Protein AF-A0A1G7JXP2-F1 (afdb_monomer)

Mean predicted aligned error: 12.17 Å

Foldseek 3Di:
DDPPDDDDDDPVRLVVLLVVLLVCVVVVHDPVVQLVCSCVVVVDDSVVSVVSNVVSVVVVVVVPPDPVVVVLVVLLVVLVVVLVVCVVVVVVVVNVVSVVVNCVSVVVDDDPDPDPPDDDDPPPDDD

Sequence (127 aa):
MNQQKRDRADRSEIAIRIGEIVTLLLKGENREDILRFSAEKFQIKKRMAENYLSKAQFLIEKSVEKNINYDYAKAIRRYEELYQKSLKEGDYRLAVSINKELANLQGLHKVQIEHSGEVKFICNVPD

Structure (mmCIF, N/CA/C/O backbone):
data_AF-A0A1G7JXP2-F1
#
_entry.id   AF-A0A1G7JXP2-F1
#
loop_
_atom_site.group_PDB
_atom_site.id
_atom_site.type_symbol
_atom_site.label_atom_id
_atom_site.label_alt_id
_atom_site.label_comp_id
_atom_site.label_asym_id
_atom_site.label_entity_id
_atom_site.label_seq_id
_atom_site.pdbx_PDB_ins_code
_atom_site.Cartn_x
_atom_site.Cartn_y
_atom_site.Cartn_z
_atom_site.occupancy
_atom_site.B_iso_or_equiv
_atom_site.auth_seq_id
_atom_site.auth_comp_id
_atom_site.auth_asym_id
_atom_site.auth_atom_id
_atom_site.pdbx_PDB_model_num
ATOM 1 N N . MET A 1 1 ? -17.336 -2.882 47.576 1.00 37.31 1 MET A N 1
ATOM 2 C CA . MET A 1 1 ? -17.474 -3.111 46.118 1.00 37.31 1 MET A CA 1
ATOM 3 C C . MET A 1 1 ? -16.113 -2.906 45.471 1.00 37.31 1 MET A C 1
ATOM 5 O O . MET A 1 1 ? -15.639 -1.779 45.427 1.00 37.31 1 MET A O 1
ATOM 9 N N . ASN A 1 2 ? -15.458 -3.996 45.065 1.00 40.34 2 ASN A N 1
ATOM 10 C CA . ASN A 1 2 ? -14.115 -3.982 44.481 1.00 40.34 2 ASN A CA 1
ATOM 11 C C . ASN A 1 2 ? -14.118 -3.267 43.124 1.00 40.34 2 ASN A C 1
ATOM 13 O O . ASN A 1 2 ? -14.696 -3.762 42.159 1.00 40.34 2 ASN A O 1
ATOM 17 N N . GLN A 1 3 ? -13.438 -2.125 43.034 1.00 47.00 3 GLN A N 1
ATOM 18 C CA . GLN A 1 3 ? -13.045 -1.547 41.753 1.00 47.00 3 GLN A CA 1
ATOM 19 C C . GLN A 1 3 ? -11.831 -2.332 41.245 1.00 47.00 3 GLN A C 1
ATOM 21 O O . G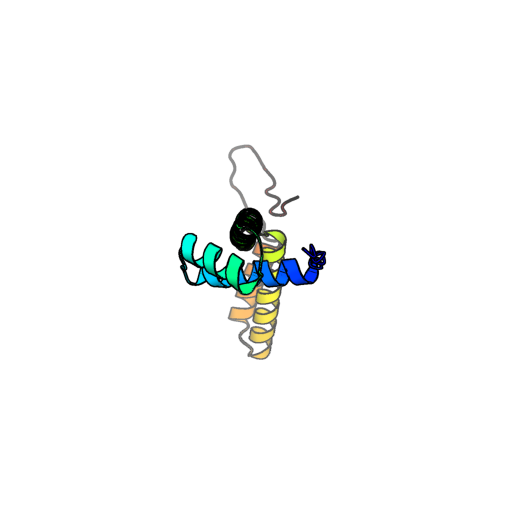LN A 1 3 ? -10.693 -2.057 41.616 1.00 47.00 3 GLN A O 1
ATOM 26 N N . GLN A 1 4 ? -12.081 -3.352 40.423 1.00 49.81 4 GLN A N 1
ATOM 27 C CA . GLN A 1 4 ? -11.030 -4.058 39.692 1.00 49.81 4 GLN A CA 1
ATOM 28 C C . GLN A 1 4 ? -10.304 -3.061 38.777 1.00 49.81 4 GLN A C 1
ATOM 30 O O . GLN A 1 4 ? -10.886 -2.487 37.853 1.00 49.81 4 GLN A O 1
ATOM 35 N N . LYS A 1 5 ? -9.023 -2.837 39.075 1.00 45.41 5 LYS A N 1
ATOM 36 C CA . LYS A 1 5 ? -8.095 -2.024 38.293 1.00 45.41 5 LYS A CA 1
ATOM 37 C C . LYS A 1 5 ? -7.932 -2.698 36.927 1.00 45.41 5 LYS A C 1
ATOM 39 O O . LYS A 1 5 ? -7.336 -3.761 36.834 1.00 45.41 5 LYS A O 1
ATOM 44 N N . ARG A 1 6 ? -8.539 -2.128 35.883 1.00 55.53 6 ARG A N 1
ATOM 45 C CA . ARG A 1 6 ? -8.377 -2.623 34.510 1.00 55.53 6 ARG A CA 1
ATOM 46 C C . ARG A 1 6 ? -6.974 -2.264 34.037 1.00 55.53 6 ARG A C 1
ATOM 48 O O . ARG A 1 6 ? -6.652 -1.076 33.973 1.00 55.53 6 ARG A O 1
ATOM 55 N N . ASP A 1 7 ? -6.169 -3.271 33.722 1.00 60.78 7 ASP A N 1
ATOM 56 C CA . ASP A 1 7 ? -4.851 -3.058 33.138 1.00 60.78 7 ASP A CA 1
ATOM 57 C C . ASP A 1 7 ? -4.977 -2.308 31.811 1.00 60.78 7 ASP A C 1
ATOM 59 O O . ASP A 1 7 ? -5.896 -2.513 31.011 1.00 60.78 7 ASP A O 1
ATOM 63 N N . ARG A 1 8 ? -4.080 -1.342 31.615 1.00 58.84 8 ARG A N 1
ATOM 64 C CA . ARG A 1 8 ? -4.024 -0.551 30.391 1.00 58.84 8 ARG A CA 1
ATOM 65 C C . ARG A 1 8 ? -3.541 -1.473 29.277 1.00 58.84 8 ARG A C 1
ATOM 67 O O . ARG A 1 8 ? -2.441 -2.000 29.384 1.00 58.84 8 ARG A O 1
ATOM 74 N N . ALA A 1 9 ? -4.341 -1.619 28.223 1.00 65.38 9 ALA A N 1
ATOM 75 C CA . ALA A 1 9 ? -3.942 -2.362 27.031 1.00 65.38 9 ALA A CA 1
ATOM 76 C C . ALA A 1 9 ? -2.568 -1.887 26.530 1.00 65.38 9 ALA A C 1
ATOM 78 O O . ALA A 1 9 ? -2.319 -0.674 26.445 1.00 65.38 9 ALA A O 1
ATOM 79 N N . ASP A 1 10 ? -1.698 -2.844 26.205 1.00 81.12 10 ASP A N 1
ATOM 80 C CA . ASP A 1 10 ? -0.391 -2.572 25.611 1.00 81.12 10 ASP A CA 1
ATOM 81 C C . ASP A 1 10 ? -0.565 -1.935 24.218 1.00 81.12 10 ASP A C 1
ATOM 83 O O . ASP A 1 10 ? -1.588 -2.113 23.549 1.00 81.12 10 ASP A O 1
ATOM 87 N N . ARG A 1 11 ? 0.428 -1.166 23.755 1.00 84.94 11 ARG A N 1
ATOM 88 C CA . ARG A 1 11 ? 0.391 -0.504 22.437 1.00 84.94 11 ARG A CA 1
ATOM 89 C C . ARG A 1 11 ? 0.087 -1.496 21.313 1.00 84.94 11 ARG A C 1
ATOM 91 O O . ARG A 1 11 ? -0.678 -1.162 20.409 1.00 84.94 11 ARG A O 1
ATOM 98 N N . SER A 1 12 ? 0.641 -2.701 21.407 1.00 87.62 12 SER A N 1
ATOM 99 C CA . SER A 1 12 ? 0.448 -3.796 20.453 1.00 87.62 12 SER A CA 1
ATOM 100 C C . SER A 1 12 ? -1.011 -4.256 20.407 1.00 87.62 12 SER A C 1
ATOM 102 O O . SER A 1 12 ? -1.599 -4.399 19.337 1.00 87.62 12 SER A O 1
ATOM 104 N N . GLU A 1 13 ? -1.638 -4.405 21.573 1.00 92.19 13 GLU A N 1
ATOM 105 C CA . GLU A 1 13 ? -3.034 -4.820 21.687 1.00 92.19 13 GLU A CA 1
ATOM 106 C C . GLU A 1 13 ? -3.986 -3.760 21.120 1.00 92.19 13 GLU A C 1
ATOM 108 O O . GLU A 1 13 ? -4.931 -4.079 20.399 1.00 92.19 13 GLU A O 1
ATOM 113 N N . ILE A 1 14 ? -3.713 -2.478 21.382 1.00 92.88 14 ILE A N 1
ATOM 114 C CA . ILE A 1 14 ? -4.491 -1.374 20.805 1.00 92.88 14 ILE A CA 1
ATOM 115 C C . ILE A 1 14 ? -4.415 -1.401 19.273 1.00 92.88 14 ILE A C 1
ATOM 117 O O . ILE A 1 14 ? -5.434 -1.190 18.614 1.00 92.88 14 ILE A O 1
ATOM 121 N N . ALA A 1 15 ? -3.238 -1.673 18.703 1.00 92.38 15 ALA A N 1
ATOM 122 C CA . ALA A 1 15 ? -3.064 -1.768 17.256 1.00 92.38 15 ALA A CA 1
ATOM 123 C C . ALA A 1 15 ? -3.887 -2.919 16.654 1.00 92.38 15 ALA A C 1
ATOM 125 O O . ALA A 1 15 ? -4.571 -2.710 15.653 1.00 92.38 15 ALA A O 1
ATOM 126 N N . ILE A 1 16 ? -3.900 -4.090 17.302 1.00 94.62 16 ILE A N 1
ATOM 127 C CA . ILE A 1 16 ? -4.719 -5.241 16.883 1.00 94.62 16 ILE A CA 1
ATOM 128 C C . ILE A 1 16 ? -6.207 -4.872 16.879 1.00 94.62 16 ILE A C 1
ATOM 130 O O . ILE A 1 16 ? -6.891 -5.076 15.877 1.00 94.62 16 ILE A O 1
ATOM 134 N N . ARG A 1 17 ? -6.705 -4.254 17.959 1.00 95.94 17 ARG A N 1
ATOM 135 C CA . ARG A 1 17 ? -8.116 -3.837 18.070 1.00 95.94 17 ARG A CA 1
ATOM 136 C C . ARG A 1 17 ? -8.515 -2.841 16.979 1.00 95.94 17 ARG A C 1
ATOM 138 O O . ARG A 1 17 ? -9.595 -2.953 16.406 1.00 95.94 17 ARG A O 1
ATOM 145 N N . ILE A 1 18 ? -7.645 -1.877 16.672 1.00 96.31 18 ILE A N 1
ATOM 146 C CA . ILE A 1 18 ? -7.873 -0.925 15.575 1.00 96.31 18 ILE A CA 1
ATOM 147 C C . ILE A 1 18 ? -7.886 -1.655 14.224 1.00 96.31 18 ILE A C 1
ATOM 149 O O . ILE A 1 18 ? -8.756 -1.373 13.408 1.00 96.31 18 ILE A O 1
ATOM 153 N N . GLY A 1 19 ? -6.983 -2.614 13.995 1.00 95.00 19 GLY A N 1
ATOM 154 C CA . GLY A 1 19 ? -6.950 -3.418 12.766 1.00 95.00 19 GLY A CA 1
ATOM 155 C C . GLY A 1 19 ? -8.220 -4.247 12.542 1.00 95.00 19 GLY A C 1
ATOM 156 O O . GLY A 1 19 ? -8.715 -4.351 11.417 1.00 95.00 19 GLY A O 1
ATOM 157 N N . GLU A 1 20 ? -8.817 -4.774 13.610 1.00 96.75 20 GLU A N 1
ATOM 158 C CA . GLU A 1 20 ? -10.125 -5.429 13.516 1.00 96.75 20 GLU A CA 1
ATOM 159 C C . GLU A 1 20 ? -11.231 -4.444 13.118 1.00 96.75 20 GLU A C 1
ATOM 161 O O . GLU A 1 20 ? -12.043 -4.751 12.246 1.00 96.75 20 GLU A O 1
ATOM 166 N N . ILE A 1 21 ? -11.239 -3.238 13.694 1.00 97.25 21 ILE A N 1
ATOM 167 C CA . ILE A 1 21 ? -12.203 -2.192 13.326 1.00 97.25 21 ILE A CA 1
ATOM 168 C C . ILE A 1 21 ? -12.016 -1.755 11.865 1.00 97.25 21 ILE A C 1
ATOM 170 O O . ILE A 1 21 ? -13.007 -1.571 11.162 1.00 97.25 21 ILE A O 1
ATOM 174 N N . VAL A 1 22 ? -10.773 -1.646 11.378 1.00 96.81 22 VAL A N 1
ATOM 175 C CA . VAL A 1 22 ? -10.483 -1.407 9.950 1.00 96.81 22 VAL A CA 1
ATOM 176 C C . VAL A 1 22 ? -11.131 -2.488 9.087 1.00 96.81 22 VAL A C 1
ATOM 178 O O . VAL A 1 22 ? -11.778 -2.177 8.092 1.00 96.81 22 VAL A O 1
ATOM 181 N N . THR A 1 23 ? -11.020 -3.754 9.492 1.00 95.94 23 THR A N 1
ATOM 182 C CA . THR A 1 23 ? -11.631 -4.873 8.762 1.00 95.94 23 THR A CA 1
ATOM 183 C C . THR A 1 23 ? -13.155 -4.742 8.692 1.00 95.94 23 THR A C 1
ATOM 185 O O . THR A 1 23 ? -13.737 -5.011 7.645 1.00 95.94 23 THR A O 1
ATOM 188 N N . LEU A 1 24 ? -13.810 -4.314 9.776 1.00 96.31 24 LEU A N 1
ATOM 189 C CA . LEU A 1 24 ? -15.260 -4.085 9.792 1.00 96.31 24 LEU A CA 1
ATOM 190 C C . LEU A 1 24 ? -15.668 -2.902 8.905 1.00 96.31 24 LEU A C 1
ATOM 192 O O . LEU A 1 24 ? -16.619 -3.017 8.137 1.00 96.31 24 LEU A O 1
ATOM 196 N N . LEU A 1 25 ? -14.912 -1.800 8.943 1.00 95.94 25 LEU A N 1
ATOM 197 C CA . LEU A 1 25 ? -15.138 -0.652 8.059 1.00 95.94 25 LEU A CA 1
ATOM 198 C C . LEU A 1 25 ? -15.040 -1.044 6.579 1.00 95.94 25 LEU A C 1
ATOM 200 O O . LEU A 1 25 ? -15.902 -0.672 5.791 1.00 95.94 25 LEU A O 1
ATOM 204 N N . LEU A 1 26 ? -14.027 -1.831 6.204 1.00 92.75 26 LEU A N 1
ATOM 205 C CA . LEU A 1 26 ? -13.845 -2.298 4.824 1.00 92.75 26 LEU A CA 1
ATOM 206 C C . LEU A 1 26 ? -14.931 -3.286 4.373 1.00 92.75 26 LEU A C 1
ATOM 208 O O . LEU A 1 26 ? -15.205 -3.384 3.181 1.00 92.75 26 LEU A O 1
ATOM 212 N N . LYS A 1 27 ? -15.567 -3.996 5.311 1.00 94.88 27 LYS A N 1
ATOM 213 C CA . LYS A 1 27 ? -16.740 -4.844 5.043 1.00 94.88 27 LYS A CA 1
ATOM 214 C C . LYS A 1 27 ? -18.041 -4.049 4.886 1.00 94.88 27 LYS A C 1
ATOM 216 O O . LYS A 1 27 ? -19.047 -4.635 4.502 1.00 94.88 27 LYS A O 1
ATOM 221 N N . GLY A 1 28 ? -18.023 -2.742 5.153 1.00 94.12 28 GLY A N 1
ATOM 222 C CA . GLY A 1 28 ? -19.197 -1.875 5.053 1.00 94.12 28 GLY A CA 1
ATOM 223 C C . GLY A 1 28 ? -20.104 -1.906 6.283 1.00 94.12 28 GLY A C 1
ATOM 224 O O . GLY A 1 28 ? -21.254 -1.482 6.195 1.00 94.12 28 GLY A O 1
ATOM 225 N N . GLU A 1 29 ? -19.606 -2.390 7.424 1.00 96.31 29 GLU A N 1
ATOM 226 C CA . GLU A 1 29 ? -20.366 -2.380 8.675 1.00 96.31 29 GLU A CA 1
ATOM 227 C C . GLU A 1 29 ? -20.689 -0.944 9.104 1.00 96.31 29 GLU A C 1
ATOM 229 O O . GLU A 1 29 ? -19.867 -0.027 8.979 1.00 96.31 29 GLU A O 1
ATOM 234 N N . ASN A 1 30 ? -21.893 -0.733 9.636 1.00 95.56 30 ASN A N 1
ATOM 235 C CA . ASN A 1 30 ? -22.295 0.598 10.070 1.00 95.56 30 ASN A CA 1
ATOM 236 C C . ASN A 1 30 ? -21.597 0.997 11.386 1.00 95.56 30 ASN A C 1
ATOM 238 O O . ASN A 1 30 ? -21.113 0.176 12.171 1.00 95.56 30 ASN A O 1
ATOM 242 N N . ARG A 1 31 ? -21.563 2.306 11.651 1.00 94.94 31 ARG A N 1
ATOM 243 C CA . ARG A 1 31 ? -20.893 2.871 12.830 1.00 94.94 31 ARG A CA 1
ATOM 244 C C . ARG A 1 31 ? -21.431 2.312 14.151 1.00 94.94 31 ARG A C 1
ATOM 246 O O . ARG A 1 31 ? -20.651 2.125 15.082 1.00 94.94 31 ARG A O 1
ATOM 253 N N . GLU A 1 32 ? -22.739 2.106 14.268 1.00 96.00 32 GLU A N 1
ATOM 254 C CA . GLU A 1 32 ? -23.363 1.668 15.521 1.00 96.00 32 GLU A CA 1
ATOM 255 C C . GLU A 1 32 ? -22.986 0.229 15.864 1.00 96.00 32 GLU A C 1
ATOM 257 O O . GLU A 1 32 ? -22.611 -0.054 17.005 1.00 96.00 32 GLU A O 1
ATOM 262 N N . ASP A 1 33 ? -22.986 -0.646 14.863 1.00 96.31 33 ASP A N 1
ATOM 263 C CA . ASP A 1 33 ? -22.600 -2.047 14.984 1.00 96.31 33 ASP A CA 1
ATOM 264 C C . ASP A 1 33 ? -21.118 -2.181 15.328 1.00 96.31 33 ASP A C 1
ATOM 266 O O . ASP A 1 33 ? -20.763 -2.934 16.235 1.00 96.31 33 ASP A O 1
ATOM 270 N N . ILE A 1 34 ? -20.256 -1.368 14.713 1.00 96.19 34 ILE A N 1
ATOM 271 C CA . ILE A 1 34 ? -18.825 -1.330 15.041 1.00 96.19 34 ILE A CA 1
ATOM 272 C C . ILE A 1 34 ? -18.592 -0.876 16.486 1.00 96.19 34 ILE A C 1
ATOM 274 O O . ILE A 1 34 ? -17.751 -1.444 17.192 1.00 96.19 34 ILE A O 1
ATOM 278 N N . LEU A 1 35 ? -19.309 0.150 16.952 1.00 95.88 35 LEU A N 1
ATOM 279 C CA . LEU A 1 35 ? -19.167 0.635 18.326 1.00 95.88 35 LEU A CA 1
ATOM 280 C C . LEU A 1 35 ? -19.673 -0.386 19.343 1.00 95.88 35 LEU A C 1
ATOM 282 O O . LEU A 1 35 ? -19.022 -0.571 20.374 1.00 95.88 35 LEU A O 1
ATOM 286 N N . ARG A 1 36 ? -20.792 -1.057 19.049 1.00 95.31 36 ARG A N 1
ATOM 287 C CA . ARG A 1 36 ? -21.335 -2.138 19.877 1.00 95.31 36 ARG A CA 1
ATOM 288 C C . ARG A 1 36 ? -20.357 -3.309 19.943 1.00 95.31 36 ARG A C 1
ATOM 290 O O . ARG A 1 36 ? -19.930 -3.668 21.038 1.00 95.31 36 ARG A O 1
ATOM 297 N N . PHE A 1 37 ? -19.892 -3.789 18.789 1.00 96.12 37 PHE A N 1
ATOM 298 C CA . PHE A 1 37 ? -18.858 -4.820 18.679 1.00 96.12 37 PHE A CA 1
ATOM 299 C C . PHE A 1 37 ? -17.611 -4.464 19.492 1.00 96.12 37 PHE A C 1
ATOM 301 O O . PHE A 1 37 ? -17.116 -5.273 20.271 1.00 96.12 37 PHE A O 1
ATOM 308 N N . SER A 1 38 ? -17.117 -3.232 19.357 1.00 94.88 38 SER A N 1
ATOM 309 C CA . SER A 1 38 ? -15.907 -2.784 20.051 1.00 94.88 38 SER A CA 1
ATOM 310 C C . SER A 1 38 ? -16.102 -2.725 21.566 1.00 94.88 38 SER A C 1
ATOM 312 O O . SER A 1 38 ? -15.199 -3.090 22.320 1.00 94.88 38 SER A O 1
ATOM 314 N N . ALA A 1 39 ? -17.266 -2.264 22.029 1.00 93.94 39 ALA A N 1
ATOM 315 C CA . ALA A 1 39 ? -17.589 -2.203 23.450 1.00 93.94 39 ALA A CA 1
ATOM 316 C C . ALA A 1 39 ? -17.705 -3.606 24.064 1.00 93.94 39 ALA A C 1
ATOM 318 O O . ALA A 1 39 ? -17.138 -3.842 25.130 1.00 93.94 39 ALA A O 1
ATOM 319 N N . GLU A 1 40 ? -18.377 -4.534 23.380 1.00 94.06 40 GLU A N 1
ATOM 320 C CA . GLU A 1 40 ? -18.599 -5.909 23.841 1.00 94.06 40 GLU A CA 1
ATOM 321 C C . GLU A 1 40 ? -17.321 -6.753 23.771 1.00 94.06 40 GLU A C 1
ATOM 323 O O . GLU A 1 40 ? -16.918 -7.360 24.765 1.00 94.06 40 GLU A O 1
ATOM 328 N N . LYS A 1 41 ? -16.636 -6.752 22.623 1.00 94.56 41 LYS A N 1
ATOM 329 C CA . LYS A 1 41 ? -15.454 -7.592 22.395 1.00 94.56 41 LYS A CA 1
ATOM 330 C C . LYS A 1 41 ? -14.245 -7.120 23.190 1.00 94.56 41 LYS A C 1
ATOM 332 O O . LYS A 1 41 ? -13.539 -7.930 23.781 1.00 94.56 41 LYS A O 1
ATOM 337 N N . PHE A 1 42 ? -13.993 -5.811 23.220 1.00 93.12 42 PHE A N 1
ATOM 338 C CA . PHE A 1 42 ? -12.807 -5.258 23.884 1.00 93.12 42 PHE A CA 1
ATOM 339 C C . PHE A 1 42 ? -13.077 -4.805 25.321 1.00 93.12 42 PHE A C 1
ATOM 341 O O . PHE A 1 42 ? -12.148 -4.369 26.006 1.00 93.12 42 PHE A O 1
ATOM 348 N N . GLN A 1 43 ? -14.335 -4.873 25.773 1.00 93.00 43 GLN A N 1
ATOM 349 C CA . GLN A 1 43 ? -14.769 -4.454 27.109 1.00 93.00 43 GLN A CA 1
ATOM 350 C C . GLN A 1 43 ? -14.409 -2.989 27.419 1.00 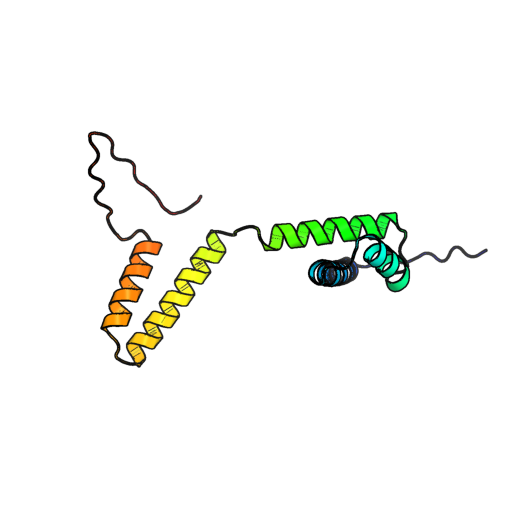93.00 43 GLN A C 1
ATOM 352 O O . GLN A 1 43 ? -14.073 -2.627 28.553 1.00 93.00 43 GLN A O 1
ATOM 357 N N . ILE A 1 44 ? -14.467 -2.117 26.406 1.00 92.94 44 ILE A N 1
ATOM 358 C CA . ILE A 1 44 ? -14.093 -0.698 26.503 1.00 92.94 44 ILE A CA 1
ATOM 359 C C . ILE A 1 44 ? -15.311 0.228 26.552 1.00 92.94 44 ILE A C 1
ATOM 361 O O . ILE A 1 44 ? -16.396 -0.086 26.074 1.00 92.94 44 ILE A O 1
ATOM 365 N N . LYS A 1 45 ? -15.119 1.425 27.117 1.00 93.19 45 LYS A N 1
ATOM 366 C CA . LYS A 1 45 ? -16.151 2.473 27.125 1.00 93.19 45 LYS A CA 1
ATOM 367 C C . LYS A 1 45 ? -16.399 2.997 25.708 1.00 93.19 45 LYS A C 1
ATOM 369 O O . LYS A 1 45 ? -15.451 3.122 24.936 1.00 93.19 45 LYS A O 1
ATOM 374 N N . LYS A 1 46 ? -17.629 3.446 25.427 1.00 90.19 46 LYS A N 1
ATOM 375 C CA . LYS A 1 46 ? -18.027 4.044 24.136 1.00 90.19 46 LYS A CA 1
ATOM 376 C C . LYS A 1 46 ? -17.031 5.093 23.625 1.00 90.19 46 LYS A C 1
ATOM 378 O O . LYS A 1 46 ? -16.564 4.979 22.504 1.00 90.19 46 LYS A O 1
ATOM 383 N N . ARG A 1 47 ? -16.600 6.030 24.478 1.00 93.06 47 ARG A N 1
ATOM 384 C CA . ARG A 1 47 ? -15.596 7.054 24.120 1.00 93.06 47 ARG A CA 1
ATOM 385 C C . ARG A 1 47 ? -14.272 6.461 23.610 1.00 93.06 47 ARG A C 1
ATOM 387 O O . ARG A 1 47 ? -13.642 7.023 22.724 1.00 93.06 47 ARG A O 1
ATOM 394 N N . MET A 1 48 ? -13.830 5.334 24.171 1.00 93.94 48 MET A N 1
ATOM 395 C CA . MET A 1 48 ? -12.619 4.646 23.707 1.00 93.94 48 MET A CA 1
ATOM 396 C C . MET A 1 48 ? -12.852 3.927 22.378 1.00 93.94 48 MET A C 1
ATOM 398 O O . MET A 1 48 ? -11.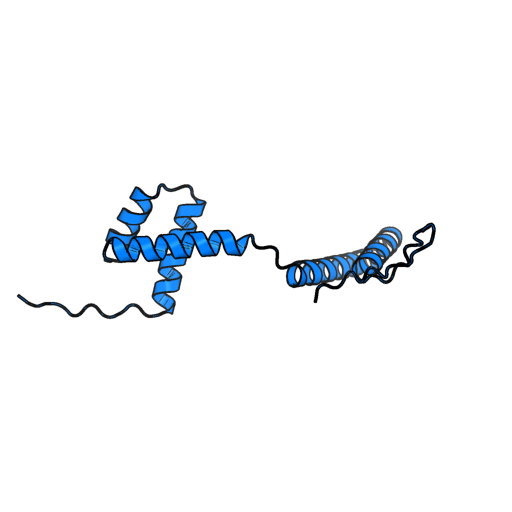982 3.981 21.516 1.00 93.94 48 MET A O 1
ATOM 402 N N . ALA A 1 49 ? -14.019 3.302 22.200 1.00 95.38 49 ALA A N 1
ATOM 403 C CA . ALA A 1 49 ? -14.405 2.699 20.926 1.00 95.38 49 ALA A CA 1
ATOM 404 C C . ALA A 1 49 ? -14.480 3.751 19.807 1.00 95.38 49 ALA A C 1
ATOM 406 O O . ALA A 1 49 ? -13.960 3.522 18.721 1.00 95.38 49 ALA A O 1
ATOM 407 N N . GLU A 1 50 ? -15.021 4.938 20.092 1.00 95.88 50 GLU A N 1
ATOM 408 C CA . GLU A 1 50 ? -15.039 6.067 19.153 1.00 95.88 50 GLU A CA 1
ATOM 409 C C . GLU A 1 50 ? -13.625 6.528 18.787 1.00 95.88 50 GLU A C 1
ATOM 411 O O . GLU A 1 50 ? -13.328 6.701 17.610 1.00 95.88 50 GLU A O 1
ATOM 416 N N . ASN A 1 51 ? -12.719 6.628 19.764 1.00 96.00 51 ASN A N 1
ATOM 417 C CA . ASN A 1 51 ? -11.316 6.943 19.486 1.00 96.00 51 ASN A CA 1
ATOM 418 C C . ASN A 1 51 ? -10.647 5.892 18.585 1.00 96.00 51 ASN A C 1
ATOM 420 O O . ASN A 1 51 ? -9.814 6.240 17.749 1.00 96.00 51 ASN A O 1
ATOM 424 N N . TYR A 1 52 ? -10.953 4.605 18.770 1.00 96.50 52 TYR A N 1
ATOM 425 C CA . TYR A 1 52 ? -10.399 3.545 17.923 1.00 96.50 52 TYR A CA 1
ATOM 426 C C . TYR A 1 52 ? -10.989 3.583 16.518 1.00 96.50 52 TYR A C 1
ATOM 428 O O . TYR A 1 52 ? -10.243 3.435 15.555 1.00 96.50 52 TYR A O 1
ATOM 436 N N . LEU A 1 53 ? -12.287 3.858 16.402 1.00 96.44 53 LEU A N 1
ATOM 437 C CA . LEU A 1 53 ? -12.962 4.059 15.127 1.00 96.44 53 LEU A CA 1
ATOM 438 C C . LEU A 1 53 ? -12.337 5.214 14.336 1.00 96.44 53 LEU A C 1
ATOM 440 O O . LEU A 1 53 ? -11.985 5.027 13.176 1.00 96.44 53 LEU A O 1
ATOM 444 N N . SER A 1 54 ? -12.120 6.372 14.964 1.00 97.00 54 SER A N 1
ATOM 445 C CA . SER A 1 54 ? -11.466 7.510 14.304 1.00 97.00 54 SER A CA 1
ATOM 446 C C . SER A 1 54 ? -10.044 7.176 13.847 1.00 97.00 54 SER A C 1
ATOM 448 O O . SER A 1 54 ? -9.642 7.554 12.751 1.00 97.00 54 SER A O 1
ATOM 450 N N . LYS A 1 55 ? -9.280 6.419 14.647 1.00 96.12 55 LYS A N 1
ATOM 451 C CA . LYS A 1 55 ? -7.948 5.947 14.239 1.00 96.12 55 LYS A CA 1
ATOM 452 C C . LYS A 1 55 ? -8.011 4.962 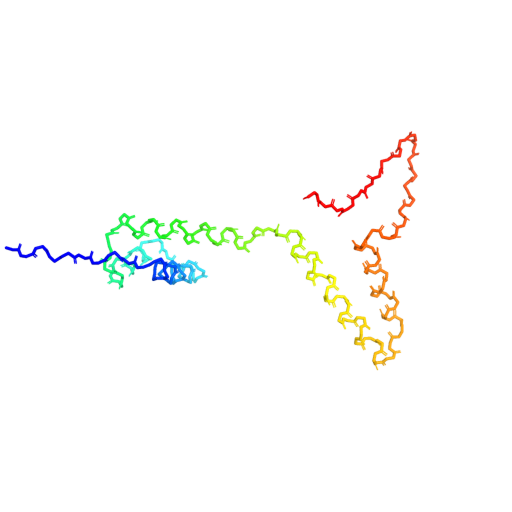13.074 1.00 96.12 55 LYS A C 1
ATOM 454 O O . LYS A 1 55 ? -7.174 5.043 12.187 1.00 96.12 55 LYS A O 1
ATOM 459 N N . ALA A 1 56 ? -8.983 4.054 13.066 1.00 96.12 56 ALA A N 1
ATOM 460 C CA . ALA A 1 56 ? -9.183 3.115 11.968 1.00 96.12 56 ALA A CA 1
ATOM 461 C C . ALA A 1 56 ? -9.519 3.847 10.660 1.00 96.12 56 ALA A C 1
ATOM 463 O O . ALA A 1 56 ? -8.917 3.558 9.631 1.00 96.12 56 ALA A O 1
ATOM 464 N N . GLN A 1 57 ? -10.409 4.842 10.713 1.00 94.69 57 GLN A N 1
ATOM 465 C CA . GLN A 1 57 ? -10.736 5.697 9.567 1.00 94.69 57 GLN A CA 1
ATOM 466 C C . GLN A 1 57 ? -9.501 6.437 9.042 1.00 94.69 57 GLN A C 1
ATOM 468 O O . GLN A 1 57 ? -9.225 6.385 7.848 1.00 94.69 57 GLN A O 1
ATOM 473 N N . PHE A 1 58 ? -8.714 7.039 9.938 1.00 94.44 58 PHE A N 1
ATOM 474 C CA . PHE A 1 58 ? -7.457 7.695 9.574 1.00 94.44 58 PHE A CA 1
ATOM 475 C C . PHE A 1 58 ? -6.459 6.730 8.919 1.00 94.44 58 PHE A C 1
ATOM 477 O O . PHE A 1 58 ? -5.803 7.088 7.948 1.00 94.44 58 PHE A O 1
ATOM 484 N N . LEU A 1 59 ? -6.342 5.493 9.415 1.00 92.62 59 LEU A N 1
ATOM 485 C CA . LEU A 1 59 ? -5.470 4.489 8.800 1.00 92.62 59 LEU A CA 1
ATOM 486 C C . LEU A 1 59 ? -5.941 4.091 7.401 1.00 92.62 59 LEU A C 1
ATOM 488 O O . LEU A 1 59 ? -5.103 3.900 6.526 1.00 92.62 59 LEU A O 1
ATOM 492 N N . ILE A 1 60 ? -7.253 3.982 7.176 1.00 90.88 60 ILE A N 1
ATOM 493 C CA . ILE A 1 60 ? -7.804 3.718 5.841 1.00 90.88 60 ILE A CA 1
ATOM 494 C C . ILE A 1 60 ? -7.482 4.885 4.907 1.00 90.88 60 ILE A C 1
ATOM 496 O O . ILE A 1 60 ? -6.949 4.660 3.826 1.00 90.88 60 ILE A O 1
ATOM 500 N N . GLU A 1 61 ? -7.723 6.121 5.336 1.00 89.50 61 GLU A N 1
ATOM 501 C CA . GLU A 1 61 ? -7.392 7.317 4.556 1.00 89.50 61 GLU A CA 1
ATOM 502 C C . GLU A 1 61 ? -5.897 7.361 4.205 1.00 89.50 61 GLU A C 1
ATOM 504 O O . GLU A 1 61 ? -5.527 7.495 3.039 1.00 89.50 61 GLU A O 1
ATOM 509 N N . LYS A 1 62 ? -5.027 7.125 5.193 1.00 86.81 62 LYS A N 1
ATOM 510 C CA . LYS A 1 62 ? -3.574 7.058 4.997 1.00 86.81 62 LYS A CA 1
ATOM 511 C C . LYS A 1 62 ? -3.117 5.875 4.155 1.00 86.81 62 LYS A C 1
ATOM 513 O O . LYS A 1 62 ? -2.091 5.983 3.495 1.00 86.81 62 LYS A O 1
ATOM 518 N N . SER A 1 63 ? -3.860 4.770 4.125 1.00 81.06 63 SER A N 1
ATOM 519 C CA . SER A 1 63 ? -3.520 3.623 3.272 1.00 81.06 63 SER A CA 1
ATOM 520 C C . SER A 1 63 ? -3.649 3.930 1.778 1.00 81.06 63 SER A C 1
ATOM 522 O O . SER A 1 63 ? -3.031 3.249 0.962 1.00 81.06 63 SER A O 1
ATOM 524 N N . VAL A 1 64 ? -4.425 4.960 1.428 1.00 79.38 64 VAL A N 1
ATOM 525 C CA . VAL A 1 64 ? -4.629 5.424 0.049 1.00 79.38 64 VAL A CA 1
ATOM 526 C C . VAL A 1 64 ? -3.746 6.636 -0.271 1.00 79.38 64 VAL A C 1
ATOM 528 O O . VAL A 1 64 ? -3.644 7.042 -1.428 1.00 79.38 64 VAL A O 1
ATOM 531 N N . GLU A 1 65 ? -3.071 7.217 0.726 1.00 79.31 65 GLU A N 1
ATOM 532 C CA . GLU A 1 65 ? -2.166 8.337 0.500 1.00 79.31 65 GLU A CA 1
ATOM 533 C C . GLU A 1 65 ? -1.012 7.892 -0.405 1.00 79.31 65 GLU A C 1
ATOM 535 O O . GLU A 1 65 ? -0.255 6.967 -0.099 1.00 79.31 65 GLU A O 1
ATOM 540 N N . LYS A 1 66 ? -0.907 8.546 -1.563 1.00 75.31 66 LYS A N 1
ATOM 541 C CA . LYS A 1 66 ? 0.055 8.189 -2.598 1.00 75.31 66 LYS A CA 1
ATOM 542 C C . LYS A 1 66 ? 1.467 8.498 -2.112 1.00 75.31 66 LYS A C 1
ATOM 544 O O . LYS A 1 66 ? 1.899 9.650 -2.120 1.00 75.31 66 LYS A O 1
ATOM 549 N N . ASN A 1 67 ? 2.209 7.465 -1.726 1.00 83.81 67 ASN A N 1
ATOM 550 C CA . ASN A 1 67 ? 3.633 7.594 -1.459 1.00 83.81 67 ASN A CA 1
ATOM 551 C C . ASN A 1 67 ? 4.382 7.533 -2.793 1.00 83.81 67 ASN A C 1
ATOM 553 O O . ASN A 1 67 ? 4.790 6.463 -3.240 1.00 83.81 67 ASN A O 1
ATOM 557 N N . ILE A 1 68 ? 4.541 8.698 -3.424 1.00 84.94 68 ILE A N 1
ATOM 558 C CA . ILE A 1 68 ? 5.137 8.838 -4.759 1.00 84.94 68 ILE A CA 1
ATOM 559 C C . ILE A 1 68 ? 6.508 8.156 -4.829 1.00 84.94 68 ILE A C 1
ATOM 561 O O . ILE A 1 68 ? 6.767 7.427 -5.781 1.00 84.94 68 ILE A O 1
ATOM 565 N N . ASN A 1 69 ? 7.347 8.317 -3.802 1.00 85.19 69 ASN A N 1
ATOM 566 C CA . ASN A 1 69 ? 8.683 7.720 -3.756 1.00 85.19 69 ASN A CA 1
ATOM 567 C C . ASN A 1 69 ? 8.629 6.189 -3.686 1.00 85.19 69 ASN A C 1
ATOM 569 O O . ASN A 1 69 ? 9.362 5.501 -4.398 1.00 85.19 69 ASN A O 1
ATOM 573 N N . TYR A 1 70 ? 7.736 5.640 -2.860 1.00 86.50 70 TYR A N 1
ATOM 574 C CA . TYR A 1 70 ? 7.535 4.196 -2.768 1.00 86.50 70 TYR A CA 1
ATOM 575 C C . TYR A 1 70 ? 6.946 3.618 -4.060 1.00 86.50 70 TYR A C 1
ATOM 577 O O . TYR A 1 70 ? 7.437 2.606 -4.562 1.00 86.50 70 TYR A O 1
ATOM 585 N N . ASP A 1 71 ? 5.933 4.270 -4.627 1.00 87.06 71 ASP A N 1
ATOM 586 C CA . ASP A 1 71 ? 5.297 3.851 -5.876 1.00 87.06 71 ASP A CA 1
ATOM 587 C C . ASP A 1 71 ? 6.275 3.912 -7.053 1.00 87.06 71 ASP A C 1
ATOM 589 O O . ASP A 1 71 ? 6.312 2.991 -7.872 1.00 87.06 71 ASP A O 1
ATOM 593 N N . TYR A 1 72 ? 7.120 4.944 -7.099 1.00 88.69 72 TYR A N 1
ATOM 594 C CA . TYR A 1 72 ? 8.199 5.089 -8.070 1.00 88.69 72 TYR A CA 1
ATOM 595 C C . TYR A 1 72 ? 9.240 3.969 -7.939 1.00 88.69 72 TYR A C 1
ATOM 597 O O . TYR A 1 72 ? 9.528 3.272 -8.914 1.00 88.69 72 TYR A O 1
ATOM 605 N N . ALA A 1 73 ? 9.745 3.715 -6.726 1.00 90.31 73 ALA A N 1
ATOM 606 C CA . ALA A 1 73 ? 10.686 2.621 -6.477 1.00 90.31 73 ALA A CA 1
ATOM 607 C C . ALA A 1 73 ? 10.086 1.257 -6.862 1.00 90.31 73 ALA A C 1
ATOM 609 O O . ALA A 1 73 ? 10.744 0.422 -7.488 1.00 90.31 73 ALA A O 1
ATOM 610 N N . LYS A 1 74 ? 8.808 1.040 -6.538 1.00 92.88 74 LYS A N 1
ATOM 611 C CA . LYS A 1 74 ? 8.061 -0.167 -6.901 1.00 92.88 74 LYS A CA 1
ATOM 612 C C . LYS A 1 74 ? 7.901 -0.307 -8.415 1.00 92.88 74 LYS A C 1
ATOM 614 O O . LYS A 1 74 ? 8.011 -1.420 -8.927 1.00 92.88 74 LYS A O 1
ATOM 619 N N . ALA A 1 75 ? 7.651 0.791 -9.127 1.00 91.50 75 ALA A N 1
ATOM 620 C CA . ALA A 1 75 ? 7.568 0.802 -10.582 1.00 91.50 75 ALA A CA 1
ATOM 621 C C . ALA A 1 75 ? 8.908 0.407 -11.217 1.00 91.50 75 ALA A C 1
ATOM 623 O O . ALA A 1 75 ? 8.923 -0.518 -12.027 1.00 91.50 75 ALA A O 1
ATOM 624 N N . ILE A 1 76 ? 10.025 1.011 -10.786 1.00 94.81 76 ILE A N 1
ATOM 625 C CA . ILE A 1 76 ? 11.368 0.649 -11.274 1.00 94.81 76 ILE A CA 1
ATOM 626 C C . ILE A 1 76 ? 11.615 -0.849 -11.105 1.00 94.81 76 ILE A C 1
ATOM 628 O O . ILE A 1 76 ? 11.937 -1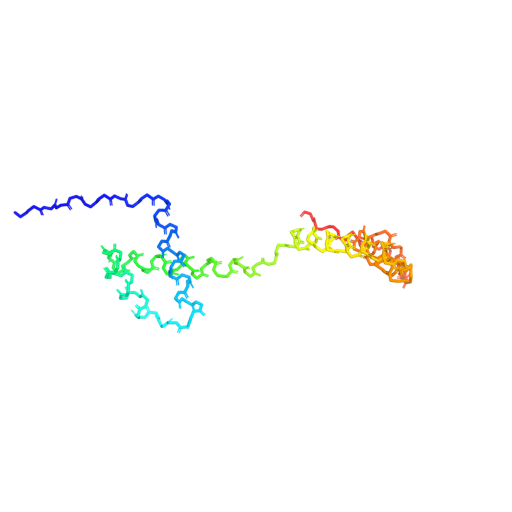.528 -12.075 1.00 94.81 76 ILE A O 1
ATOM 632 N N . ARG A 1 77 ? 11.398 -1.393 -9.900 1.00 95.75 77 ARG A N 1
ATOM 633 C CA . ARG A 1 77 ? 11.652 -2.818 -9.628 1.00 95.75 77 ARG A CA 1
ATOM 634 C C . ARG A 1 77 ? 10.825 -3.751 -10.503 1.00 95.75 77 ARG A C 1
ATOM 636 O O . ARG A 1 77 ? 11.339 -4.758 -10.978 1.00 95.75 77 ARG A O 1
ATOM 643 N N . ARG A 1 78 ? 9.560 -3.410 -10.749 1.00 95.12 78 ARG A N 1
ATOM 644 C CA . ARG A 1 78 ? 8.686 -4.187 -11.640 1.00 95.12 78 ARG A CA 1
ATOM 645 C C . ARG A 1 78 ? 9.182 -4.161 -13.082 1.00 95.12 78 ARG A C 1
ATOM 647 O O . ARG A 1 78 ? 9.197 -5.203 -13.731 1.00 95.12 78 ARG A O 1
ATOM 654 N N . TYR A 1 79 ? 9.598 -2.999 -13.576 1.00 96.38 79 TYR A N 1
ATOM 655 C CA . TYR A 1 79 ? 10.149 -2.888 -14.923 1.00 96.38 79 TYR A CA 1
ATOM 656 C C . TYR A 1 79 ? 11.496 -3.604 -15.058 1.00 96.38 79 TYR A C 1
ATOM 658 O O . TYR A 1 79 ? 11.695 -4.310 -16.040 1.00 96.38 79 TYR A O 1
ATOM 666 N N . GLU A 1 80 ? 12.387 -3.515 -14.067 1.00 96.00 80 GLU A N 1
ATOM 667 C CA . GLU A 1 80 ? 13.636 -4.290 -14.039 1.00 96.00 80 GLU A CA 1
ATOM 668 C C . GLU A 1 80 ? 13.362 -5.799 -14.095 1.00 96.00 80 GLU A C 1
ATOM 670 O O . GLU A 1 80 ? 13.993 -6.521 -14.866 1.00 96.00 80 GLU A O 1
ATOM 675 N N . GLU A 1 81 ? 12.389 -6.288 -13.322 1.00 97.38 81 GLU A N 1
ATOM 676 C CA . GLU A 1 81 ? 12.000 -7.699 -13.335 1.00 97.38 81 GLU A CA 1
ATOM 677 C C . GLU A 1 81 ? 11.463 -8.131 -14.709 1.00 97.38 81 GLU A C 1
ATOM 679 O O . GLU A 1 81 ? 11.868 -9.173 -15.234 1.00 97.38 81 GLU A O 1
ATOM 684 N N . LEU A 1 82 ? 10.580 -7.331 -15.316 1.00 96.69 82 LEU A N 1
ATOM 685 C CA . LEU A 1 82 ? 10.046 -7.593 -16.656 1.00 96.69 82 LEU A CA 1
ATOM 686 C C . LEU A 1 82 ? 11.147 -7.570 -17.719 1.00 96.69 82 LEU A C 1
ATOM 688 O O . LEU A 1 82 ? 11.172 -8.436 -18.591 1.00 96.69 82 LEU A O 1
ATOM 692 N N . TYR A 1 83 ? 12.086 -6.630 -17.616 1.00 97.00 83 TYR A N 1
ATOM 693 C CA . TYR A 1 83 ? 13.236 -6.548 -18.507 1.00 97.00 83 TYR A CA 1
ATOM 694 C C . TYR A 1 83 ? 14.063 -7.836 -18.442 1.00 97.00 83 TYR A C 1
ATOM 696 O O . TYR A 1 83 ? 14.317 -8.464 -19.470 1.00 97.00 83 TYR A O 1
ATOM 704 N N . GLN A 1 84 ? 14.389 -8.310 -17.236 1.00 97.25 84 GLN A N 1
ATOM 705 C CA . GLN A 1 84 ? 15.117 -9.569 -17.054 1.00 97.25 84 GLN A CA 1
ATOM 706 C C . GLN A 1 84 ? 14.357 -10.780 -17.612 1.00 97.25 84 GLN A C 1
ATOM 708 O O . GLN A 1 84 ? 14.978 -11.668 -18.197 1.00 97.25 84 GLN A O 1
ATOM 713 N N . LYS A 1 85 ? 13.027 -10.832 -17.464 1.00 97.31 85 LYS A N 1
ATOM 714 C CA . LYS A 1 85 ? 12.199 -11.898 -18.057 1.00 97.31 85 LYS A CA 1
ATOM 715 C C . LYS A 1 85 ? 12.243 -11.860 -19.584 1.00 97.31 85 LYS A C 1
ATOM 717 O O . LYS A 1 85 ? 12.553 -12.879 -20.191 1.00 97.31 85 LYS A O 1
ATOM 722 N N . SER A 1 86 ? 12.060 -10.685 -20.188 1.00 97.00 86 SER A N 1
ATOM 723 C CA . SER A 1 86 ? 12.117 -10.527 -21.649 1.00 97.00 86 SER A CA 1
ATOM 724 C C . SER A 1 86 ? 13.477 -10.922 -22.237 1.00 97.00 86 SER A C 1
ATOM 726 O O . SER A 1 86 ? 13.532 -11.589 -23.267 1.00 97.00 86 SER A O 1
ATOM 728 N N . LEU A 1 87 ? 14.581 -10.611 -21.544 1.00 96.56 87 LEU A N 1
ATOM 729 C CA . LEU A 1 87 ? 15.919 -11.045 -21.951 1.00 96.56 87 LEU A CA 1
ATOM 730 C C . LEU A 1 87 ? 16.086 -12.568 -21.897 1.00 96.56 87 LEU A C 1
ATOM 732 O O . LEU A 1 87 ? 16.698 -13.139 -22.797 1.00 96.56 87 LEU A O 1
ATOM 736 N N . LYS A 1 88 ? 15.548 -13.228 -20.863 1.00 96.94 88 LYS A N 1
ATOM 737 C CA . LYS A 1 88 ? 15.587 -14.695 -20.730 1.00 96.94 88 LYS A CA 1
ATOM 738 C C . LYS A 1 88 ? 14.762 -15.400 -21.803 1.00 96.94 88 LYS A C 1
ATOM 740 O O . LYS A 1 88 ? 15.165 -16.458 -22.270 1.00 96.94 88 LYS A O 1
ATOM 745 N N . GLU A 1 89 ? 13.628 -14.821 -22.182 1.00 96.50 89 GLU A N 1
ATOM 746 C CA . GLU A 1 89 ? 12.738 -15.346 -23.225 1.00 96.50 89 GLU A CA 1
ATOM 747 C C . GLU A 1 89 ? 13.236 -15.034 -24.648 1.00 96.50 89 GLU A C 1
ATOM 749 O O . GLU A 1 89 ? 12.721 -15.588 -25.616 1.00 96.50 89 GLU A O 1
ATOM 754 N N . GLY A 1 90 ? 14.252 -14.173 -24.791 1.00 96.94 90 GLY A N 1
ATOM 755 C CA . GLY A 1 90 ? 14.780 -13.744 -26.088 1.00 96.94 90 GLY A CA 1
ATOM 756 C C . GLY A 1 90 ? 13.907 -12.707 -26.803 1.00 96.94 90 GLY A C 1
ATOM 757 O O . GLY A 1 90 ? 14.155 -12.395 -27.969 1.00 96.94 90 GLY A O 1
ATOM 758 N N . ASP A 1 91 ? 12.908 -12.135 -26.125 1.00 97.06 91 ASP A N 1
ATOM 759 C CA . ASP A 1 91 ? 12.090 -11.051 -26.670 1.00 97.06 91 ASP A CA 1
ATOM 760 C C . ASP A 1 91 ? 12.803 -9.701 -26.509 1.00 97.06 91 ASP A C 1
ATOM 762 O O . ASP A 1 91 ? 12.500 -8.865 -25.652 1.00 97.06 91 ASP A O 1
ATOM 766 N N . TYR A 1 92 ? 13.786 -9.474 -27.379 1.00 96.06 92 TYR A N 1
ATOM 767 C CA . TYR A 1 92 ? 14.563 -8.238 -27.381 1.00 96.06 92 TYR A CA 1
ATOM 768 C C . TYR A 1 92 ? 13.735 -7.005 -27.766 1.00 96.06 92 TYR A C 1
ATOM 770 O O . TYR A 1 92 ? 14.100 -5.887 -27.39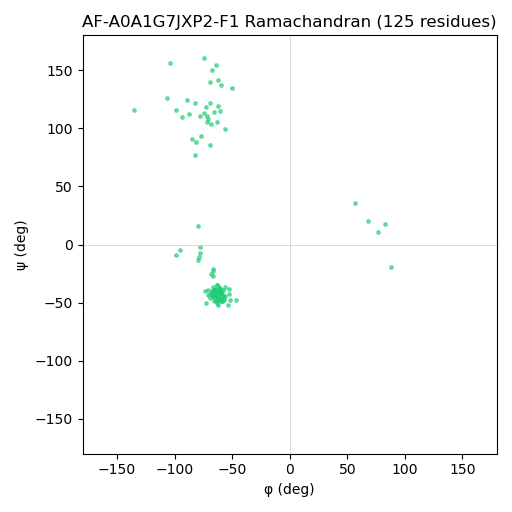9 1.00 96.06 92 TYR A O 1
ATOM 778 N N . ARG A 1 93 ? 12.615 -7.173 -28.485 1.00 96.50 93 ARG A N 1
ATOM 779 C CA . ARG A 1 93 ? 11.736 -6.045 -28.836 1.00 96.50 93 ARG A CA 1
ATOM 780 C C . ARG A 1 93 ? 11.034 -5.525 -27.590 1.00 96.50 93 ARG A C 1
ATOM 782 O O . ARG A 1 93 ? 11.044 -4.315 -27.350 1.00 96.50 93 ARG A O 1
ATOM 789 N N . LEU A 1 94 ? 10.494 -6.432 -26.779 1.00 95.12 94 LEU A N 1
ATOM 790 C CA . LEU A 1 94 ? 9.909 -6.093 -25.490 1.00 95.12 94 LEU A CA 1
ATOM 791 C C . LEU A 1 94 ? 10.965 -5.528 -24.530 1.00 95.12 94 LEU A C 1
ATOM 793 O O . LEU A 1 94 ? 10.716 -4.502 -23.898 1.00 95.12 94 LEU A O 1
ATOM 797 N N . ALA A 1 95 ? 12.165 -6.117 -24.489 1.00 96.31 95 ALA A N 1
ATOM 798 C CA . ALA A 1 95 ? 13.264 -5.634 -23.652 1.00 96.31 95 ALA A CA 1
ATOM 799 C C . ALA A 1 95 ? 13.626 -4.169 -23.956 1.00 96.31 95 ALA A C 1
ATOM 801 O O . 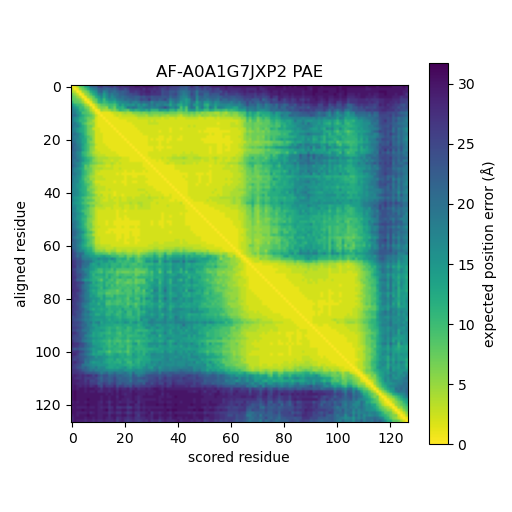ALA A 1 95 ? 13.732 -3.345 -23.046 1.00 96.31 95 ALA A O 1
ATOM 802 N N . VAL A 1 96 ? 13.750 -3.809 -25.239 1.00 96.19 96 VAL A N 1
ATOM 803 C CA . VAL A 1 96 ? 14.003 -2.422 -25.661 1.00 96.19 96 VAL A CA 1
ATOM 804 C C . VAL A 1 96 ? 12.852 -1.498 -25.260 1.00 96.19 96 VAL A C 1
ATOM 806 O O . VAL A 1 96 ? 13.106 -0.378 -24.821 1.00 96.19 96 VAL A O 1
ATOM 809 N N . SER A 1 97 ? 11.600 -1.947 -25.386 1.00 95.62 97 SER A N 1
ATOM 810 C CA . SER A 1 97 ? 10.435 -1.158 -24.967 1.00 95.62 97 SER A CA 1
ATOM 811 C C . SER A 1 97 ? 10.458 -0.873 -23.465 1.00 95.62 97 SER A C 1
ATOM 813 O O . SER A 1 97 ? 10.303 0.273 -23.058 1.00 95.62 97 SER A O 1
ATOM 815 N N . ILE A 1 98 ? 10.715 -1.892 -22.642 1.00 95.38 98 ILE A N 1
ATOM 816 C CA . ILE A 1 98 ? 10.802 -1.747 -21.184 1.00 95.38 98 ILE A CA 1
ATOM 817 C C . ILE A 1 98 ? 11.962 -0.823 -20.796 1.00 95.38 98 ILE A C 1
ATOM 819 O O . ILE A 1 98 ? 11.811 0.021 -19.915 1.00 95.38 98 ILE A O 1
ATOM 823 N N . ASN A 1 99 ? 13.107 -0.938 -21.472 1.00 94.38 99 ASN A N 1
ATOM 824 C CA . ASN A 1 99 ? 14.261 -0.084 -21.205 1.00 94.38 99 ASN A CA 1
ATOM 825 C C . ASN A 1 99 ? 13.977 1.400 -21.499 1.00 94.38 99 ASN A C 1
ATOM 827 O O . ASN A 1 99 ? 14.446 2.270 -20.770 1.00 94.38 99 ASN A O 1
ATOM 831 N N . LYS A 1 100 ? 13.173 1.702 -22.528 1.00 93.50 100 LYS A N 1
ATOM 832 C CA . LYS A 1 100 ? 12.707 3.074 -22.792 1.00 93.50 100 LYS A CA 1
ATOM 833 C C . LYS A 1 100 ? 11.822 3.594 -21.660 1.00 93.50 100 LYS A C 1
ATOM 835 O O . LYS A 1 100 ? 12.022 4.715 -21.210 1.00 93.50 100 LYS A O 1
ATOM 840 N N . GLU A 1 101 ? 10.898 2.778 -21.153 1.00 93.56 101 GLU A N 1
ATOM 841 C CA . GLU A 1 101 ? 10.056 3.171 -20.013 1.00 93.56 101 GLU A CA 1
ATOM 842 C C . GLU A 1 101 ? 10.872 3.400 -18.733 1.00 93.56 101 GLU A C 1
ATOM 844 O O . GLU A 1 101 ? 10.635 4.370 -18.015 1.00 93.56 101 GLU A O 1
ATOM 849 N N . LEU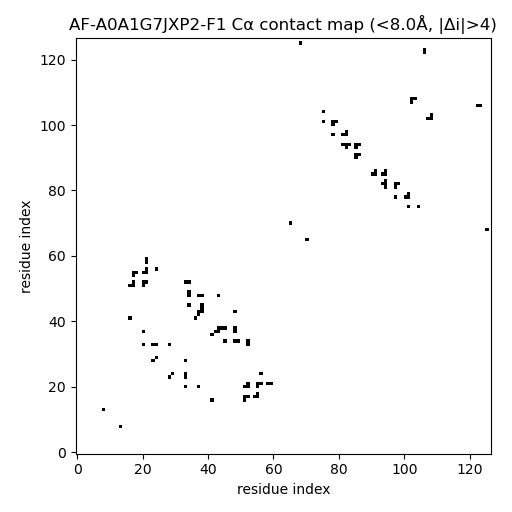 A 1 102 ? 11.887 2.569 -18.469 1.00 93.12 102 LEU A N 1
ATOM 850 C CA . LEU A 1 102 ? 12.828 2.787 -17.364 1.00 93.12 102 LEU A CA 1
ATOM 851 C C . LEU A 1 102 ? 13.587 4.108 -17.514 1.00 93.12 102 LEU A C 1
ATOM 853 O O . LEU A 1 102 ? 13.634 4.897 -16.571 1.00 93.12 102 LEU A O 1
ATOM 857 N N . ALA A 1 103 ? 14.131 4.380 -18.700 1.00 90.69 103 ALA A N 1
ATOM 858 C CA . ALA A 1 103 ? 14.826 5.630 -18.980 1.00 90.69 103 ALA A CA 1
ATOM 859 C C . ALA A 1 103 ? 13.893 6.851 -18.871 1.00 90.69 103 ALA A C 1
ATOM 861 O O . ALA A 1 103 ? 14.326 7.912 -18.420 1.00 90.69 103 ALA A O 1
ATOM 862 N N . ASN A 1 104 ? 12.614 6.710 -19.244 1.00 89.81 104 ASN A N 1
ATOM 863 C CA . ASN A 1 104 ? 11.601 7.759 -19.097 1.00 89.81 104 ASN A CA 1
ATOM 864 C C . ASN A 1 104 ? 11.337 8.052 -17.618 1.00 89.81 104 ASN A C 1
ATOM 866 O O . ASN A 1 104 ? 11.382 9.209 -17.203 1.00 89.81 104 ASN A O 1
ATOM 870 N N . LEU A 1 105 ? 11.113 7.005 -16.816 1.00 88.38 105 LEU A N 1
ATOM 871 C CA . LEU A 1 105 ? 10.902 7.125 -15.372 1.00 88.38 1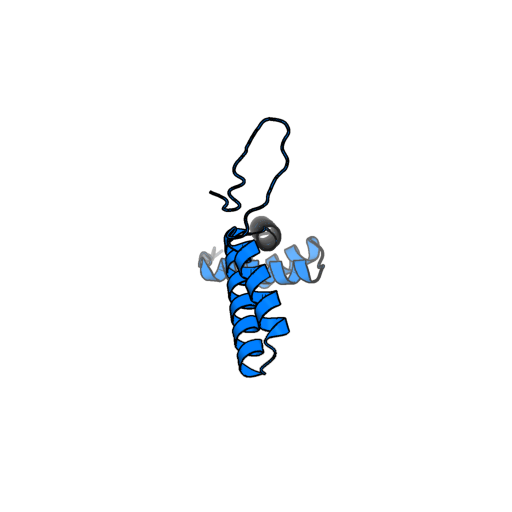05 LEU A CA 1
ATOM 872 C C . LEU A 1 105 ? 12.100 7.773 -14.675 1.00 88.38 105 LEU A C 1
ATOM 874 O O . LEU A 1 105 ? 11.916 8.628 -13.817 1.00 88.38 105 LEU A O 1
ATOM 878 N N . GLN A 1 106 ? 13.316 7.420 -15.087 1.00 87.75 106 GLN A N 1
ATOM 879 C CA . GLN A 1 106 ? 14.559 7.966 -14.539 1.00 87.75 106 GLN A CA 1
ATOM 880 C C . GLN A 1 106 ? 14.902 9.372 -15.056 1.00 87.75 106 GLN A C 1
ATOM 882 O O . GLN A 1 106 ? 15.918 9.934 -14.650 1.00 87.75 106 GLN A O 1
ATOM 887 N N . GLY A 1 107 ? 14.094 9.946 -15.955 1.00 85.62 107 GLY A N 1
ATOM 888 C CA . GLY A 1 107 ? 14.343 11.272 -16.522 1.00 85.62 107 GLY A CA 1
ATOM 889 C C . GLY A 1 107 ? 15.571 11.338 -17.435 1.00 85.62 107 GLY A C 1
ATOM 890 O O . GLY A 1 107 ? 16.109 12.417 -17.668 1.00 85.62 107 GLY A O 1
ATOM 891 N N . LEU A 1 108 ? 16.028 10.199 -17.962 1.00 83.69 108 LEU A N 1
ATOM 892 C CA . LEU A 1 108 ? 17.187 10.119 -18.858 1.00 83.69 108 LEU A CA 1
ATOM 893 C C . LEU A 1 108 ? 16.838 10.512 -20.302 1.00 83.69 108 LEU A C 1
ATOM 895 O O . LEU A 1 108 ? 17.729 10.753 -21.118 1.00 83.69 108 LEU A O 1
ATOM 899 N N . HIS A 1 109 ? 15.546 10.597 -20.630 1.00 74.94 109 HIS A N 1
ATOM 900 C CA . HIS A 1 109 ? 15.088 11.086 -21.922 1.00 74.94 109 HIS A CA 1
ATOM 901 C C . HIS A 1 109 ? 15.050 12.613 -21.965 1.00 74.94 109 HIS A C 1
ATOM 903 O O . HIS A 1 109 ? 14.336 13.275 -21.213 1.00 74.94 109 HIS A O 1
ATOM 909 N N . LYS A 1 110 ? 15.789 13.177 -22.923 1.00 68.94 110 LYS A N 1
ATOM 910 C CA . LYS A 1 110 ? 15.724 14.599 -23.249 1.00 68.94 110 LYS A CA 1
ATOM 911 C C . LYS A 1 110 ? 14.394 14.894 -23.941 1.00 68.94 110 LYS A C 1
ATOM 913 O O . LYS A 1 110 ? 14.212 14.546 -25.106 1.00 68.94 110 LYS A O 1
ATOM 918 N N . VAL A 1 111 ? 13.491 15.572 -23.245 1.00 66.56 111 VAL A N 1
ATOM 919 C CA . VAL A 1 111 ? 12.318 16.181 -23.875 1.00 66.56 111 VAL A CA 1
ATOM 920 C C . VAL A 1 111 ? 12.796 17.462 -24.556 1.00 66.56 111 VAL A C 1
ATOM 922 O O . VAL A 1 111 ? 13.221 18.404 -23.888 1.00 66.56 111 VAL A O 1
ATOM 925 N N . GLN A 1 112 ? 12.799 17.492 -25.891 1.00 57.78 112 GLN A N 1
ATOM 926 C CA . GLN A 1 112 ? 12.916 18.761 -26.605 1.00 57.78 112 GLN A CA 1
ATOM 927 C C . GLN A 1 112 ? 11.592 19.491 -26.433 1.00 57.78 112 GLN A C 1
ATOM 929 O O . GLN A 1 112 ? 10.584 19.108 -27.020 1.00 57.78 112 GLN A O 1
ATOM 934 N N . ILE A 1 113 ? 11.595 20.508 -25.581 1.00 59.44 113 ILE A N 1
ATOM 935 C CA . ILE A 1 113 ? 10.470 21.419 -25.475 1.00 59.44 113 ILE A CA 1
ATOM 936 C C . ILE A 1 113 ? 10.784 22.588 -26.403 1.00 59.44 113 ILE A C 1
ATOM 938 O O . ILE A 1 113 ? 11.714 23.355 -26.145 1.00 59.44 113 ILE A O 1
ATOM 942 N N . GLU A 1 114 ? 10.051 22.698 -27.509 1.00 53.88 114 GLU A N 1
ATOM 943 C CA . GLU A 1 114 ? 10.060 23.901 -28.339 1.00 53.88 114 GLU A CA 1
ATOM 944 C C . GLU A 1 114 ? 9.377 25.021 -27.547 1.00 53.88 114 GLU A C 1
ATOM 946 O O . GLU A 1 114 ? 8.169 25.230 -27.620 1.00 53.88 114 GLU A O 1
ATOM 951 N N . HIS A 1 115 ? 10.142 25.714 -26.707 1.00 54.06 115 HIS A N 1
ATOM 952 C CA . HIS A 1 115 ? 9.679 26.944 -26.090 1.00 54.06 115 HIS A CA 1
ATOM 953 C C . HIS A 1 115 ? 10.032 28.111 -27.007 1.00 54.06 115 HIS A C 1
ATOM 955 O O . HIS A 1 115 ? 11.206 28.362 -27.285 1.00 54.06 115 HIS A O 1
ATOM 961 N N . SER A 1 116 ? 9.034 28.908 -27.388 1.00 56.34 116 SER A N 1
ATOM 962 C CA . SER A 1 116 ? 9.286 30.335 -27.535 1.00 56.34 116 SER A CA 1
ATOM 963 C C . SER A 1 116 ? 9.831 30.845 -26.187 1.00 56.34 116 SER A C 1
ATOM 965 O O . SER A 1 116 ? 9.077 31.037 -25.238 1.00 56.34 116 SER A O 1
ATOM 967 N N . GLY A 1 117 ? 11.150 30.994 -26.076 1.00 49.44 117 GLY A N 1
ATOM 968 C CA . GLY A 1 117 ? 11.810 31.938 -25.170 1.00 49.44 117 GLY A CA 1
ATOM 969 C C . GLY A 1 117 ? 12.160 31.547 -23.726 1.00 49.44 117 GLY A C 1
ATOM 970 O O . GLY A 1 117 ? 13.046 32.203 -23.193 1.00 49.44 117 GLY A O 1
ATOM 971 N N . GLU A 1 118 ? 11.593 30.523 -23.077 1.00 46.34 118 GLU A N 1
ATOM 972 C CA . GLU A 1 118 ? 11.982 30.197 -21.682 1.00 46.34 118 GLU A CA 1
ATOM 973 C C . GLU A 1 118 ? 12.203 28.700 -21.432 1.00 46.34 118 GLU A C 1
ATOM 975 O O . GLU A 1 118 ? 11.281 27.895 -21.497 1.00 46.34 118 GLU A O 1
ATOM 980 N N . VAL A 1 119 ? 13.442 28.328 -21.095 1.00 52.22 119 VAL A N 1
ATOM 981 C CA . VAL A 1 119 ? 13.840 26.958 -20.741 1.00 52.22 119 VAL A CA 1
ATOM 982 C C . VAL A 1 119 ? 13.615 26.734 -19.244 1.00 52.22 119 VAL A C 1
ATOM 984 O O . VAL A 1 119 ? 14.330 27.305 -18.421 1.00 52.22 119 VAL A O 1
ATOM 987 N N . LYS A 1 120 ? 12.661 25.871 -18.875 1.00 49.88 120 LYS A N 1
ATOM 988 C CA . LYS A 1 120 ? 12.532 25.339 -17.507 1.00 49.88 120 LYS A CA 1
ATOM 989 C C . LYS A 1 120 ? 12.980 23.882 -17.472 1.00 49.88 120 LYS A C 1
ATOM 991 O O . LYS A 1 120 ? 12.480 23.053 -18.227 1.00 49.88 120 LYS A O 1
ATOM 996 N N . PHE A 1 121 ? 13.915 23.568 -16.580 1.00 49.56 121 PHE A N 1
ATOM 997 C CA . PHE A 1 121 ? 14.303 22.190 -16.295 1.00 49.56 121 PHE A CA 1
ATOM 998 C C . PHE A 1 121 ? 13.198 21.529 -15.465 1.00 49.56 121 PHE A C 1
ATOM 1000 O O . PHE A 1 121 ? 12.955 21.925 -14.328 1.00 49.56 121 PHE A O 1
ATOM 1007 N N . ILE A 1 122 ? 12.514 20.537 -16.039 1.00 54.34 122 ILE A N 1
ATOM 1008 C CA . ILE A 1 122 ? 11.578 19.685 -15.301 1.00 54.34 122 ILE A CA 1
ATOM 1009 C C . ILE A 1 122 ? 12.406 18.570 -14.657 1.00 54.34 122 ILE A C 1
ATOM 1011 O O . ILE A 1 122 ? 12.662 17.534 -15.268 1.00 54.34 122 ILE A O 1
ATOM 1015 N N . CYS A 1 123 ? 12.871 18.793 -13.431 1.00 49.00 123 CYS A N 1
ATOM 1016 C CA . CYS A 1 123 ? 13.334 17.696 -12.590 1.00 49.00 123 CYS A CA 1
ATOM 1017 C C . CYS A 1 123 ? 12.096 16.909 -12.134 1.00 49.00 123 CYS A C 1
ATOM 1019 O O . CYS A 1 123 ? 11.299 17.414 -11.353 1.00 49.00 123 CYS A O 1
ATOM 1021 N N . ASN A 1 124 ? 11.924 15.677 -12.621 1.00 51.81 124 ASN A N 1
ATOM 1022 C CA . ASN A 1 124 ? 10.837 14.772 -12.207 1.00 51.81 124 ASN A CA 1
ATOM 1023 C C . ASN A 1 124 ? 11.108 14.066 -10.862 1.00 51.81 124 ASN A C 1
ATOM 1025 O O . ASN A 1 124 ? 10.458 13.071 -10.544 1.00 51.81 124 ASN A O 1
ATOM 1029 N N . VAL A 1 125 ? 12.072 14.547 -10.077 1.00 43.34 125 VAL A N 1
ATOM 1030 C CA . VAL A 1 125 ? 12.359 14.016 -8.741 1.00 43.34 125 VAL A CA 1
ATOM 1031 C C . VAL A 1 125 ? 11.673 14.944 -7.735 1.00 43.34 125 VAL A C 1
ATOM 1033 O O . VAL A 1 125 ? 12.025 16.123 -7.713 1.00 43.34 125 VAL A O 1
ATOM 1036 N N . PRO A 1 126 ? 10.675 14.479 -6.960 1.00 48.91 126 PRO A N 1
ATOM 1037 C CA . PRO A 1 126 ? 10.139 15.272 -5.862 1.00 48.91 126 PRO A CA 1
ATOM 1038 C C . PRO A 1 126 ? 11.192 15.381 -4.750 1.00 48.91 126 PRO A C 1
ATOM 1040 O O . PRO A 1 126 ? 11.878 14.393 -4.480 1.00 48.91 126 PRO A O 1
ATOM 1043 N N . ASP A 1 127 ? 11.306 16.573 -4.152 1.00 49.03 127 ASP A N 1
ATOM 1044 C CA . ASP A 1 127 ? 12.139 16.846 -2.966 1.00 49.03 127 ASP A CA 1
ATOM 1045 C C . ASP A 1 127 ? 11.918 15.828 -1.827 1.00 49.03 127 ASP A C 1
ATOM 1047 O O . ASP A 1 127 ? 10.755 15.400 -1.607 1.00 49.03 127 ASP A O 1
#

Nearest PDB structures (foldseek):
  5zjt-assembly1_B  TM=5.547E-01  e=2.526E+00  Drosophila melanogaster
  9axt-assembly1_AQ  TM=3.398E-01  e=5.496E+00  Schizosaccharomyces pombe

Radius of gyration: 25.41 Å; Cα contacts (8 Å, |Δi|>4): 64; chains: 1; bounding box: 40×47×75 Å

Secondary structure (DSSP, 8-state):
-----PPPPPHHHHHHHHHHHHHHHHTT--HHHHHHHHHHHH---HHHHHHHHHHHHHHHHHHHS--HHHHHHHHHHHHHHHHHHHHHHT-HHHHHHHHHHHHHHTT-S------SS----------

pLDDT: mean 84.25, std 17.36, range [37.31, 97.38]

Organism: NCBI:txid454006

Solvent-accessible surface area (backbone atoms only — not comparable to full-atom values): 7687 Å² total; per-residue (Å²): 134,87,81,77,82,77,78,78,77,51,75,68,56,51,51,52,57,26,51,53,50,35,54,40,53,76,71,64,56,53,72,65,59,52,41,50,49,38,26,68,77,68,70,42,56,65,72,57,30,52,53,36,50,54,51,22,54,49,50,56,57,55,70,66,54,81,52,61,69,60,54,49,53,52,48,51,53,52,46,54,52,50,32,56,50,25,58,75,73,64,39,58,69,59,25,54,53,42,51,50,54,52,34,51,76,71,60,70,59,85,77,85,72,91,54,93,88,65,92,75,87,82,71,91,68,82,132